Protein AF-A0A2H9PZR9-F1 (afdb_monomer_lite)

pLDDT: mean 74.37, std 17.02, range [37.94, 92.5]

Sequence (68 aa):
MGVVGVTGFLMDDDKWDRTWTTAICSGNQCRDYLVICSGQEVVDMVPISGLVTFDEGWEDPRGKGELC

Radius of gyration: 16.77 Å; chains: 1; bounding box: 52×24×34 Å

Structure (mmCIF, N/CA/C/O backbone):
data_AF-A0A2H9PZR9-F1
#
_entry.id   AF-A0A2H9PZR9-F1
#
loop_
_atom_site.group_PDB
_atom_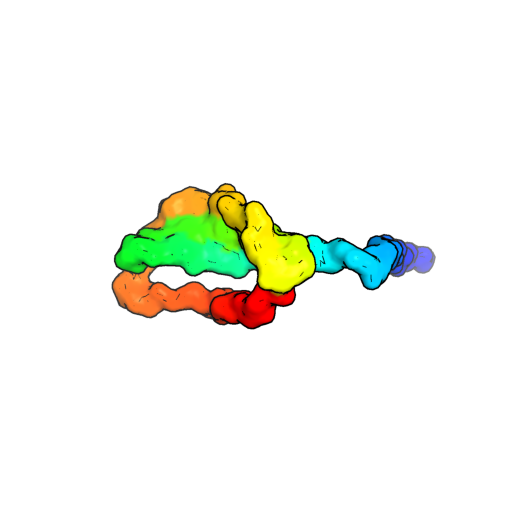site.id
_atom_site.type_symbol
_atom_site.label_atom_id
_atom_site.label_alt_id
_atom_site.label_comp_id
_atom_site.label_asym_id
_atom_site.label_entity_id
_atom_site.label_seq_id
_atom_site.pdbx_PDB_ins_code
_atom_site.Cartn_x
_atom_site.Cartn_y
_atom_site.Cartn_z
_atom_site.occupancy
_atom_site.B_iso_or_equiv
_atom_site.auth_seq_id
_atom_site.auth_comp_id
_atom_site.auth_asym_id
_atom_site.auth_atom_id
_atom_site.pdbx_PDB_model_num
ATOM 1 N N . MET A 1 1 ? 41.060 -14.098 10.756 1.00 42.91 1 MET A N 1
ATO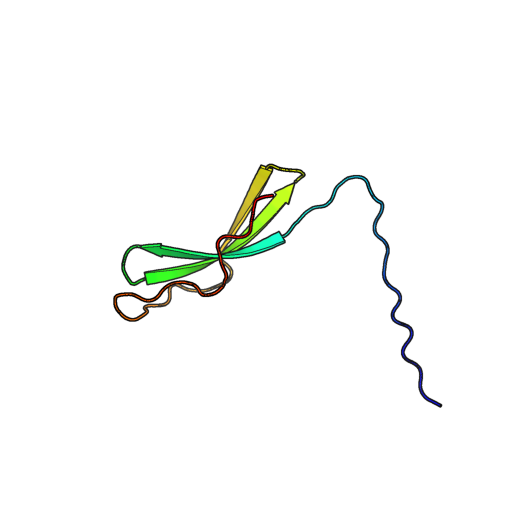M 2 C CA . MET A 1 1 ? 40.494 -12.775 10.415 1.00 42.91 1 MET A CA 1
ATOM 3 C C . MET A 1 1 ? 39.331 -13.043 9.473 1.00 42.91 1 MET A C 1
ATOM 5 O O . MET A 1 1 ? 39.564 -13.585 8.403 1.00 42.91 1 MET A O 1
ATOM 9 N N . GLY A 1 2 ? 38.096 -12.880 9.954 1.00 37.94 2 GLY A N 1
ATOM 10 C CA . GLY A 1 2 ? 36.876 -13.273 9.239 1.00 37.94 2 GLY A CA 1
ATOM 11 C C . GLY A 1 2 ? 36.451 -12.233 8.201 1.00 37.94 2 GLY A C 1
ATOM 12 O O . GLY A 1 2 ? 36.620 -11.039 8.420 1.00 37.94 2 GLY A O 1
ATOM 13 N N . VAL A 1 3 ? 35.941 -12.729 7.078 1.00 51.69 3 VAL A N 1
ATOM 14 C CA . VAL A 1 3 ? 35.496 -12.009 5.878 1.00 51.69 3 VAL A CA 1
ATOM 15 C C . VAL A 1 3 ? 34.158 -11.290 6.077 1.00 51.69 3 VAL A C 1
ATOM 17 O O . VAL A 1 3 ? 33.280 -11.842 6.729 1.00 51.69 3 VAL A O 1
ATOM 20 N N . VAL A 1 4 ? 33.955 -10.145 5.413 1.00 46.56 4 VAL A N 1
ATOM 21 C CA . VAL A 1 4 ? 32.653 -9.791 4.815 1.00 46.56 4 VAL A CA 1
ATOM 22 C C . VAL A 1 4 ? 32.926 -9.081 3.486 1.00 46.56 4 VAL A C 1
ATOM 24 O O . VAL A 1 4 ? 33.168 -7.879 3.436 1.00 46.56 4 VAL A O 1
ATOM 27 N N . GLY A 1 5 ? 32.948 -9.857 2.402 1.00 43.56 5 GLY A N 1
ATOM 28 C CA . GLY A 1 5 ? 32.875 -9.324 1.047 1.00 43.56 5 GLY A CA 1
ATOM 29 C C . GLY A 1 5 ? 31.417 -9.030 0.733 1.00 43.56 5 GLY A C 1
ATOM 30 O O . GLY A 1 5 ? 30.628 -9.956 0.570 1.00 43.56 5 GLY A O 1
ATOM 31 N N . VAL A 1 6 ? 31.049 -7.753 0.677 1.00 52.72 6 VAL A N 1
ATOM 32 C CA . VAL A 1 6 ? 29.747 -7.348 0.148 1.00 52.72 6 VAL A CA 1
ATOM 33 C C . VAL A 1 6 ? 29.924 -7.255 -1.365 1.00 52.72 6 VAL A C 1
ATOM 35 O O . VAL A 1 6 ? 30.370 -6.238 -1.887 1.00 52.72 6 VAL A O 1
ATOM 38 N N . THR A 1 7 ? 29.672 -8.351 -2.081 1.00 49.97 7 THR A N 1
ATOM 39 C CA . THR A 1 7 ? 29.506 -8.299 -3.537 1.00 49.97 7 THR A CA 1
ATOM 40 C C . THR A 1 7 ? 28.225 -7.525 -3.816 1.00 49.97 7 THR A C 1
ATOM 42 O O . THR A 1 7 ? 27.136 -8.097 -3.845 1.00 49.97 7 THR A O 1
ATOM 45 N N . GLY A 1 8 ? 28.350 -6.207 -3.956 1.00 47.88 8 GLY A N 1
ATOM 46 C CA . GLY A 1 8 ? 27.323 -5.393 -4.584 1.00 47.88 8 GLY A CA 1
ATOM 47 C C . GLY A 1 8 ? 27.197 -5.857 -6.028 1.00 47.88 8 GLY A C 1
ATOM 48 O O . GLY A 1 8 ? 28.098 -5.626 -6.831 1.00 47.88 8 GLY A O 1
ATOM 49 N N . PHE A 1 9 ? 26.114 -6.564 -6.341 1.00 52.31 9 PHE A N 1
ATOM 50 C CA . PHE A 1 9 ? 25.700 -6.759 -7.721 1.00 52.31 9 PHE A CA 1
ATOM 51 C C . PHE A 1 9 ? 25.286 -5.385 -8.250 1.00 52.31 9 PHE A C 1
ATOM 53 O O . PHE A 1 9 ? 24.191 -4.908 -7.964 1.00 52.31 9 PHE A O 1
ATOM 60 N N . LEU A 1 10 ? 26.194 -4.730 -8.972 1.00 46.19 10 LEU A N 1
ATOM 61 C CA . LEU A 1 10 ? 25.840 -3.648 -9.879 1.00 46.19 10 LEU A CA 1
ATOM 62 C C . LEU A 1 10 ? 25.012 -4.297 -10.991 1.00 46.19 10 LEU A C 1
ATOM 64 O O . LEU A 1 10 ? 25.563 -4.974 -11.858 1.00 46.19 10 LEU A O 1
ATOM 68 N N . MET A 1 11 ? 23.688 -4.197 -10.885 1.00 52.72 11 MET A N 1
ATOM 69 C CA . MET A 1 11 ? 22.810 -4.484 -12.010 1.00 52.72 11 MET A CA 1
ATOM 70 C C . MET A 1 11 ? 22.894 -3.308 -12.984 1.00 52.72 11 MET A C 1
ATOM 72 O O . MET A 1 11 ? 22.893 -2.153 -12.570 1.00 52.72 11 MET A O 1
ATOM 76 N N . ASP A 1 12 ? 23.053 -3.665 -14.252 1.00 46.75 12 ASP A N 1
ATOM 77 C CA . ASP A 1 12 ? 23.219 -2.821 -15.433 1.00 46.75 12 ASP A CA 1
ATOM 78 C C . ASP A 1 12 ? 22.249 -1.617 -15.495 1.00 46.75 12 ASP A C 1
ATOM 80 O O . ASP A 1 12 ? 21.064 -1.716 -15.174 1.00 46.75 12 ASP A O 1
ATOM 84 N N . ASP A 1 13 ? 22.782 -0.487 -15.951 1.00 50.62 13 ASP A N 1
ATOM 85 C CA . ASP A 1 13 ? 22.365 0.900 -15.696 1.00 50.62 13 ASP A CA 1
ATOM 86 C C . ASP A 1 13 ? 21.282 1.460 -16.653 1.00 50.62 13 ASP A C 1
ATOM 88 O O . ASP A 1 13 ? 21.287 2.652 -16.934 1.00 50.62 13 ASP A O 1
ATOM 92 N N . ASP A 1 14 ? 20.334 0.657 -17.161 1.00 50.19 14 ASP A N 1
ATOM 93 C CA . ASP A 1 14 ? 19.364 1.155 -18.174 1.00 50.19 14 ASP A CA 1
ATOM 94 C C . ASP A 1 14 ? 17.872 0.852 -17.913 1.00 50.19 14 ASP A C 1
ATOM 96 O O . ASP A 1 14 ? 17.007 1.247 -18.695 1.00 50.19 14 ASP A O 1
ATOM 100 N N . LYS A 1 15 ? 17.517 0.194 -16.799 1.00 48.28 15 LYS A N 1
ATOM 101 C CA . LYS A 1 15 ? 16.110 -0.029 -16.395 1.00 48.28 15 LYS A CA 1
ATOM 102 C C . LYS A 1 15 ? 15.978 -0.120 -14.877 1.00 48.28 15 LYS A C 1
ATOM 104 O O . LYS A 1 15 ? 15.895 -1.208 -14.318 1.00 48.28 15 LYS A O 1
ATOM 109 N N . TRP A 1 16 ? 15.991 1.008 -14.178 1.00 51.44 16 TRP A N 1
ATOM 110 C CA . TRP A 1 16 ? 15.787 0.986 -12.730 1.00 51.44 16 TRP A CA 1
ATOM 111 C C . TRP A 1 16 ? 14.309 0.715 -12.403 1.00 51.44 16 TRP A C 1
ATOM 113 O O . TRP A 1 16 ? 13.477 1.620 -12.448 1.00 51.44 16 TRP A O 1
ATOM 123 N N . ASP A 1 17 ? 14.002 -0.540 -12.062 1.00 63.66 17 ASP A N 1
ATOM 124 C CA . ASP A 1 17 ? 12.729 -0.982 -11.482 1.00 63.66 17 ASP A CA 1
ATOM 125 C C . ASP A 1 17 ? 12.655 -0.528 -10.009 1.00 63.66 17 ASP A C 1
ATOM 127 O O . ASP A 1 17 ? 12.966 -1.277 -9.079 1.00 63.66 17 ASP A O 1
ATOM 131 N N . ARG A 1 18 ? 12.339 0.750 -9.758 1.00 71.81 18 ARG A N 1
ATOM 132 C CA . ARG A 1 18 ? 12.176 1.252 -8.383 1.00 71.81 18 ARG A CA 1
ATOM 133 C C . ARG A 1 18 ? 10.977 0.582 -7.719 1.00 71.81 18 ARG A C 1
ATOM 135 O O . ARG A 1 18 ? 9.892 0.528 -8.290 1.00 71.81 18 ARG A O 1
ATOM 142 N N . THR A 1 19 ? 11.153 0.143 -6.474 1.00 80.12 19 THR A N 1
ATOM 143 C CA . THR A 1 19 ? 10.051 -0.356 -5.645 1.00 80.12 19 THR A CA 1
ATOM 144 C C . THR A 1 19 ? 10.045 0.312 -4.278 1.00 80.12 19 THR A C 1
ATOM 146 O O . THR A 1 19 ? 11.099 0.406 -3.646 1.00 80.12 19 THR A O 1
ATOM 149 N N . TRP A 1 20 ? 8.878 0.720 -3.7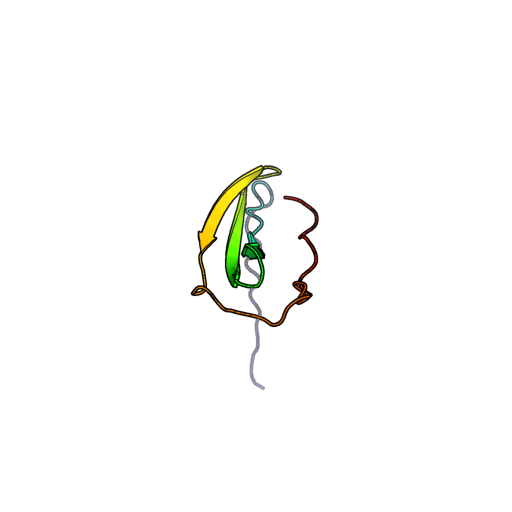80 1.00 84.69 20 TRP A N 1
ATOM 150 C CA . TRP A 1 20 ? 8.713 1.218 -2.407 1.00 84.69 20 TRP A CA 1
ATOM 151 C C . TRP A 1 20 ? 7.405 0.734 -1.788 1.00 84.69 20 TRP A C 1
ATOM 153 O O . TRP A 1 20 ? 6.492 0.298 -2.484 1.00 84.69 20 TRP A O 1
ATOM 163 N N . THR A 1 21 ? 7.298 0.821 -0.463 1.00 87.62 21 THR A N 1
ATOM 164 C CA . THR A 1 21 ? 6.069 0.478 0.263 1.00 87.62 21 THR A CA 1
ATOM 165 C C . THR A 1 21 ? 5.297 1.725 0.667 1.00 87.62 21 THR A C 1
ATOM 167 O O . THR A 1 21 ? 5.903 2.677 1.156 1.00 87.62 21 THR A O 1
ATOM 170 N N . THR A 1 22 ? 3.974 1.703 0.543 1.00 87.81 22 THR A N 1
ATOM 171 C CA . THR A 1 22 ? 3.086 2.786 0.992 1.00 87.81 22 THR A CA 1
ATOM 172 C C . THR A 1 22 ? 1.812 2.215 1.612 1.00 87.81 22 THR A C 1
ATOM 174 O O . THR A 1 22 ? 1.345 1.164 1.168 1.00 87.81 22 THR A O 1
ATOM 177 N N . ALA A 1 23 ? 1.238 2.872 2.624 1.00 88.50 23 ALA A N 1
ATOM 178 C CA . ALA A 1 23 ? -0.116 2.561 3.071 1.00 88.50 23 ALA A CA 1
ATOM 179 C C . ALA A 1 23 ? -1.159 3.353 2.280 1.00 88.50 23 ALA A C 1
ATOM 181 O O . ALA A 1 23 ? -1.083 4.573 2.144 1.00 88.50 23 ALA A O 1
ATOM 182 N N . ILE A 1 24 ? -2.194 2.649 1.831 1.00 86.75 24 ILE A N 1
ATOM 183 C CA . ILE A 1 24 ? -3.408 3.252 1.283 1.00 86.75 24 ILE A CA 1
ATOM 184 C C . ILE A 1 24 ? -4.530 3.038 2.296 1.00 86.75 24 ILE A C 1
ATOM 186 O O . ILE A 1 24 ? -4.806 1.901 2.692 1.00 86.75 24 ILE A O 1
ATOM 190 N N . CYS A 1 25 ? -5.171 4.133 2.706 1.00 86.75 25 CYS A N 1
ATOM 191 C CA . CYS A 1 25 ? -6.191 4.147 3.751 1.00 86.75 25 CYS A CA 1
ATOM 192 C C . CYS A 1 25 ? -7.570 4.551 3.213 1.00 86.75 25 CYS A C 1
ATOM 194 O O . CYS A 1 25 ? -7.692 5.481 2.418 1.00 86.75 25 CYS A O 1
ATOM 196 N N . SER A 1 26 ? -8.616 3.874 3.687 1.00 86.69 26 SER A N 1
ATOM 197 C CA . SER A 1 26 ? -10.023 4.236 3.502 1.00 86.69 26 SER A CA 1
ATOM 198 C C . SER A 1 26 ? -10.653 4.442 4.877 1.00 86.69 26 SER A C 1
ATOM 200 O O . SER A 1 26 ? -11.000 3.480 5.564 1.00 86.69 26 SER A O 1
ATOM 202 N N . GLY A 1 27 ? -10.767 5.701 5.305 1.00 86.88 27 GLY A N 1
ATOM 203 C CA . GLY A 1 27 ? -11.066 6.022 6.701 1.00 86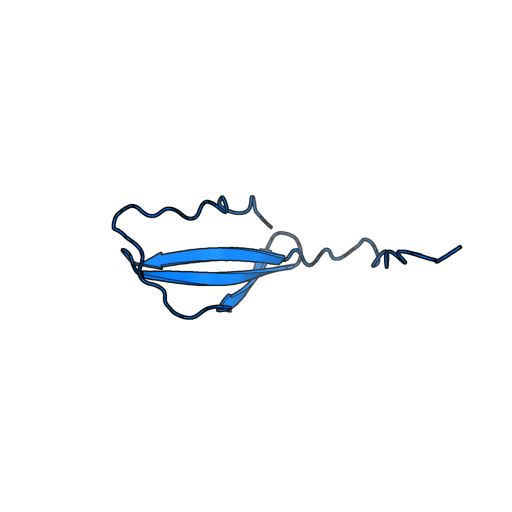.88 27 GLY A CA 1
ATOM 204 C C . GLY A 1 27 ? -9.896 5.624 7.602 1.00 86.88 27 GLY A C 1
ATOM 205 O O . GLY A 1 27 ? -8.748 5.924 7.290 1.00 86.88 27 GLY A O 1
ATOM 206 N N . ASN A 1 28 ? -10.184 4.912 8.691 1.00 88.50 28 ASN A N 1
ATOM 207 C CA . ASN A 1 28 ? -9.180 4.408 9.631 1.00 88.50 28 ASN A CA 1
ATOM 208 C C . ASN A 1 28 ? -8.660 3.001 9.285 1.00 88.50 28 ASN A C 1
ATOM 210 O O . ASN A 1 28 ? -7.954 2.381 10.077 1.00 88.50 28 ASN A O 1
ATOM 214 N N . GLN A 1 29 ? -9.032 2.467 8.122 1.00 89.81 29 GLN A N 1
ATOM 215 C CA . GLN A 1 29 ? -8.575 1.168 7.649 1.00 89.81 29 GLN A CA 1
ATOM 216 C C . GLN A 1 29 ? -7.501 1.355 6.588 1.00 89.81 29 GLN A C 1
ATOM 218 O O . GLN A 1 29 ? -7.776 1.886 5.514 1.00 89.81 29 GLN A O 1
ATOM 223 N N . CYS A 1 30 ? -6.293 0.888 6.871 1.00 89.44 30 CYS A N 1
ATOM 224 C CA . CYS A 1 30 ? -5.142 1.014 5.992 1.00 89.44 30 CYS A CA 1
ATOM 225 C C . CYS A 1 30 ? -4.620 -0.359 5.579 1.00 89.44 30 CYS A C 1
ATOM 227 O O . CYS A 1 30 ? -4.761 -1.352 6.298 1.00 89.44 30 CYS A O 1
ATOM 229 N N . ARG A 1 31 ? -4.002 -0.414 4.402 1.00 91.00 31 ARG A N 1
ATOM 230 C CA . ARG A 1 31 ? -3.287 -1.591 3.912 1.00 91.00 31 ARG A CA 1
ATOM 231 C C . ARG A 1 31 ? -1.993 -1.161 3.247 1.00 91.00 31 ARG A C 1
ATOM 233 O O . ARG A 1 31 ? -1.990 -0.177 2.510 1.00 91.00 31 ARG A O 1
ATOM 240 N N . ASP A 1 32 ? -0.932 -1.924 3.472 1.00 90.31 32 ASP A N 1
ATOM 241 C CA . ASP A 1 32 ? 0.354 -1.691 2.826 1.00 90.31 32 ASP A CA 1
ATOM 242 C C . ASP A 1 32 ? 0.390 -2.307 1.430 1.00 90.31 32 ASP A C 1
ATOM 244 O O . ASP A 1 32 ? -0.009 -3.459 1.217 1.00 90.31 32 ASP A O 1
ATOM 248 N N . TYR A 1 33 ? 0.940 -1.542 0.499 1.00 89.81 33 TYR A N 1
ATOM 249 C CA . TYR A 1 33 ? 1.189 -1.940 -0.875 1.00 89.81 33 TYR A CA 1
ATOM 250 C C . TYR A 1 33 ? 2.670 -1.795 -1.195 1.00 89.81 33 TYR A C 1
ATOM 252 O O . TYR A 1 33 ? 3.305 -0.821 -0.794 1.00 89.81 33 TYR A O 1
ATOM 260 N N . LEU A 1 34 ? 3.201 -2.759 -1.941 1.00 88.06 34 LEU A N 1
ATOM 261 C CA . LEU A 1 34 ? 4.459 -2.634 -2.658 1.00 88.06 34 LEU A CA 1
ATOM 262 C C . LEU A 1 34 ? 4.155 -2.033 -4.029 1.00 88.06 34 LEU A C 1
ATOM 264 O O . LEU A 1 34 ? 3.474 -2.660 -4.838 1.00 88.06 34 LEU A O 1
ATOM 268 N N . VAL A 1 35 ? 4.644 -0.823 -4.264 1.00 87.94 35 VAL A N 1
ATOM 269 C CA . VAL A 1 35 ? 4.573 -0.142 -5.554 1.00 87.94 35 VAL A CA 1
ATOM 270 C C . VAL A 1 35 ? 5.769 -0.573 -6.381 1.00 87.94 35 VAL A C 1
ATOM 272 O O . VAL A 1 35 ? 6.897 -0.551 -5.887 1.00 87.94 35 VAL A O 1
ATOM 275 N N . ILE A 1 36 ? 5.513 -0.969 -7.623 1.00 87.06 36 ILE A N 1
ATOM 276 C CA . ILE A 1 36 ? 6.526 -1.376 -8.588 1.00 87.06 36 ILE A CA 1
ATOM 277 C C . ILE A 1 36 ? 6.491 -0.381 -9.739 1.00 87.06 36 ILE A C 1
ATOM 279 O O . ILE A 1 36 ? 5.444 -0.174 -10.357 1.00 87.06 36 ILE A O 1
ATOM 283 N N . CYS A 1 37 ? 7.634 0.231 -10.023 1.00 85.06 37 CYS A N 1
ATOM 284 C CA . CYS A 1 37 ? 7.804 1.158 -11.129 1.00 85.06 37 CYS A CA 1
ATOM 285 C C . CYS A 1 37 ? 8.618 0.540 -12.249 1.00 85.06 37 CYS A C 1
ATOM 287 O O . CYS A 1 37 ? 9.525 -0.249 -12.000 1.00 85.06 37 CYS A O 1
ATOM 289 N N . SER A 1 38 ? 8.345 0.992 -13.467 1.00 83.69 38 SER A N 1
ATOM 290 C CA . SER A 1 38 ? 9.250 0.823 -14.596 1.00 83.69 38 SER A CA 1
ATOM 291 C C . SER A 1 38 ? 9.478 2.192 -15.226 1.00 83.69 38 SER A C 1
ATOM 293 O O . SER A 1 38 ? 8.554 2.819 -15.747 1.00 83.69 38 SER A O 1
ATOM 295 N N . GLY A 1 39 ? 10.700 2.712 -15.106 1.00 82.50 39 GLY A N 1
ATOM 296 C CA . GLY A 1 39 ? 10.971 4.113 -15.424 1.00 82.50 39 GLY A CA 1
ATOM 297 C C . GLY A 1 39 ? 10.223 5.057 -14.476 1.00 82.50 39 GLY A C 1
ATOM 298 O O . GLY A 1 39 ? 10.360 4.935 -13.263 1.00 82.50 39 GLY A O 1
ATOM 299 N N . GLN A 1 40 ? 9.440 5.988 -15.032 1.00 79.75 40 GLN A N 1
ATOM 300 C CA . GLN A 1 40 ? 8.665 6.999 -14.285 1.00 79.75 40 GLN A CA 1
ATOM 301 C C . GLN A 1 40 ? 7.184 6.620 -14.108 1.00 79.75 40 GLN A C 1
ATOM 303 O O . GLN A 1 40 ? 6.374 7.436 -13.669 1.00 79.75 40 GLN A O 1
ATOM 308 N N . GLU A 1 41 ? 6.805 5.392 -14.462 1.00 80.50 41 GLU A N 1
ATOM 309 C CA . GLU A 1 41 ? 5.422 4.928 -14.375 1.00 80.50 41 GLU A CA 1
ATOM 310 C C . GLU A 1 41 ? 5.281 3.811 -13.343 1.00 80.50 41 GLU A C 1
ATOM 312 O O . GLU A 1 41 ? 6.105 2.895 -13.270 1.00 80.50 41 GLU A O 1
ATOM 317 N N . VAL A 1 42 ? 4.202 3.874 -12.559 1.00 85.50 42 VAL A N 1
ATOM 318 C CA . VAL A 1 42 ? 3.776 2.760 -11.709 1.00 85.50 42 VAL A CA 1
ATOM 319 C C . VAL A 1 42 ? 3.208 1.683 -12.620 1.00 85.50 42 VAL A C 1
ATOM 321 O O . VAL A 1 42 ? 2.190 1.900 -13.276 1.00 85.50 42 VAL A O 1
ATOM 324 N N . VAL A 1 43 ? 3.853 0.522 -12.645 1.00 88.88 43 VAL A N 1
ATOM 325 C CA . VAL A 1 43 ? 3.410 -0.617 -13.455 1.00 88.88 43 VAL A CA 1
ATOM 326 C C . VAL A 1 43 ? 2.562 -1.598 -12.659 1.00 88.88 43 VAL A C 1
ATOM 328 O O . VAL A 1 43 ? 1.702 -2.256 -13.240 1.00 88.88 43 VAL A O 1
ATOM 331 N N . ASP A 1 44 ? 2.772 -1.689 -11.344 1.00 88.62 44 ASP A N 1
ATOM 332 C CA . ASP A 1 44 ? 2.000 -2.582 -10.481 1.00 88.62 44 ASP A CA 1
ATOM 333 C C . ASP A 1 44 ? 1.954 -2.096 -9.023 1.00 88.62 44 ASP A C 1
ATOM 335 O O . ASP A 1 44 ? 2.808 -1.331 -8.562 1.00 88.62 44 ASP A O 1
ATOM 339 N N . MET A 1 45 ? 0.943 -2.558 -8.288 1.00 89.12 45 MET A N 1
ATOM 340 C CA . MET A 1 45 ? 0.797 -2.368 -6.848 1.00 89.12 45 MET A CA 1
ATOM 341 C C . MET A 1 45 ? 0.257 -3.638 -6.199 1.00 89.12 45 MET A C 1
ATOM 343 O O . MET A 1 45 ? -0.908 -4.002 -6.371 1.00 89.12 45 MET A O 1
ATOM 347 N N . VAL A 1 46 ? 1.083 -4.278 -5.375 1.00 91.75 46 VAL A N 1
ATOM 348 C CA . VAL A 1 46 ? 0.742 -5.553 -4.737 1.00 91.75 46 VAL A CA 1
ATOM 349 C C . VAL A 1 46 ? 0.457 -5.335 -3.251 1.00 91.75 46 VAL A C 1
ATOM 351 O O . VAL A 1 46 ? 1.302 -4.763 -2.561 1.00 91.75 46 VAL A O 1
ATOM 354 N N . PRO A 1 47 ? -0.691 -5.787 -2.710 1.00 92.50 47 PRO A N 1
ATOM 355 C CA . PRO A 1 47 ? -0.931 -5.736 -1.274 1.00 92.50 47 PRO A CA 1
ATOM 356 C C . PRO A 1 47 ? 0.031 -6.686 -0.553 1.00 92.50 47 PRO A C 1
ATOM 358 O O . PRO A 1 47 ? 0.053 -7.885 -0.831 1.00 92.50 47 PRO A O 1
ATOM 361 N N . ILE A 1 48 ? 0.804 -6.157 0.392 1.00 91.75 48 ILE A N 1
ATOM 362 C CA . ILE A 1 48 ? 1.798 -6.926 1.162 1.00 91.75 48 ILE A CA 1
ATOM 363 C C . ILE A 1 48 ? 1.391 -7.137 2.621 1.00 91.75 48 ILE A C 1
ATOM 365 O O . ILE A 1 48 ? 2.045 -7.889 3.342 1.00 91.75 48 ILE A O 1
ATOM 369 N N . SER A 1 49 ? 0.300 -6.507 3.061 1.00 90.06 49 SER A N 1
ATOM 370 C CA . SER A 1 49 ? -0.278 -6.719 4.385 1.00 90.06 49 SER A CA 1
ATOM 371 C C . SER A 1 49 ? -1.796 -6.902 4.335 1.00 90.06 49 SER A C 1
ATOM 373 O O . SER A 1 49 ? -2.463 -6.655 3.324 1.00 90.06 49 SER A O 1
ATOM 375 N N . GLY A 1 50 ? -2.349 -7.404 5.442 1.00 89.81 50 GLY A N 1
ATOM 376 C CA . GLY A 1 50 ? -3.790 -7.424 5.668 1.00 89.81 50 GLY A CA 1
ATOM 377 C C . GLY A 1 50 ? -4.348 -6.015 5.880 1.00 89.81 50 GLY A C 1
ATOM 378 O O . GLY A 1 50 ? -3.611 -5.043 5.999 1.00 89.81 50 GLY A O 1
ATOM 379 N N . LEU A 1 51 ? -5.676 -5.900 5.936 1.00 90.25 51 LEU A N 1
ATOM 380 C CA . LEU A 1 51 ? -6.305 -4.650 6.359 1.00 90.25 51 LEU A CA 1
ATOM 381 C C . LEU A 1 51 ? -6.040 -4.448 7.859 1.00 90.25 51 LEU A C 1
ATOM 383 O O . LEU A 1 51 ? -6.352 -5.335 8.655 1.00 90.25 51 LEU A O 1
ATOM 387 N N . VAL A 1 52 ? -5.492 -3.299 8.236 1.00 89.75 52 VAL A N 1
ATOM 388 C CA . VAL A 1 52 ? -5.238 -2.918 9.628 1.00 89.75 5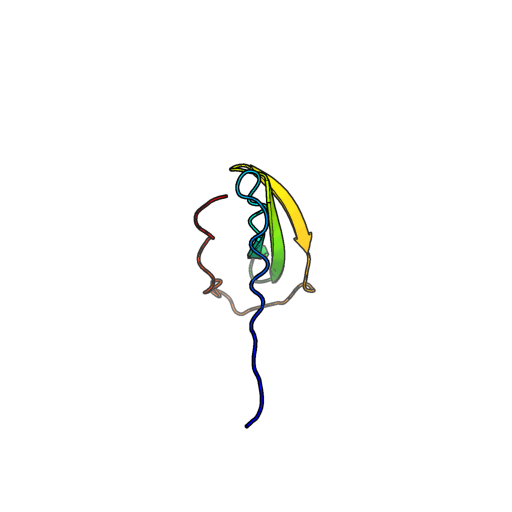2 VAL A CA 1
ATOM 389 C C . VAL A 1 52 ? -6.087 -1.699 9.961 1.00 89.75 52 VAL A C 1
ATOM 391 O O . VAL A 1 52 ? -6.228 -0.790 9.145 1.00 89.75 52 VAL A O 1
ATOM 394 N N . THR A 1 53 ? -6.685 -1.686 11.149 1.00 91.31 53 THR A N 1
ATOM 395 C CA . THR A 1 53 ? -7.444 -0.539 11.655 1.00 91.31 53 THR A CA 1
ATOM 396 C C . THR A 1 53 ? -6.567 0.270 12.599 1.00 91.31 53 THR A C 1
ATOM 398 O O . THR A 1 53 ? -6.036 -0.279 13.562 1.00 91.31 53 THR A O 1
ATOM 401 N N . PHE A 1 54 ? -6.424 1.557 12.309 1.00 88.69 54 PHE A N 1
ATOM 402 C CA . PHE A 1 54 ? -5.704 2.530 13.121 1.00 88.69 54 PHE A CA 1
ATOM 403 C C . PHE A 1 54 ? -6.680 3.469 13.846 1.00 88.69 54 PHE A C 1
ATOM 405 O O . PHE A 1 54 ? -7.895 3.414 13.634 1.00 88.69 54 PHE A O 1
ATOM 412 N N . ASP A 1 55 ? -6.146 4.327 14.714 1.00 87.88 55 ASP A N 1
ATOM 413 C CA . ASP A 1 55 ? -6.916 5.394 15.352 1.00 87.88 55 ASP A CA 1
ATOM 414 C C . ASP A 1 55 ? -7.300 6.488 14.340 1.00 87.88 55 ASP A C 1
ATOM 416 O O . ASP A 1 55 ? -6.645 6.677 13.308 1.00 87.88 55 ASP A O 1
ATOM 420 N N . GLU A 1 56 ? -8.374 7.227 14.633 1.00 80.50 56 GLU A N 1
ATOM 421 C CA . GLU A 1 56 ? -8.772 8.377 13.817 1.00 80.50 56 GLU A CA 1
ATOM 422 C C . GLU A 1 56 ? -7.650 9.428 13.803 1.00 80.50 56 GLU A C 1
ATOM 424 O O . GLU A 1 56 ? -7.247 9.942 14.845 1.00 80.50 56 GLU A O 1
ATOM 429 N N . GLY A 1 57 ? -7.137 9.742 12.608 1.00 76.25 57 GLY A N 1
ATOM 430 C CA . GLY A 1 57 ? -6.040 10.697 12.419 1.00 76.25 57 GLY A CA 1
ATOM 431 C C . GLY A 1 57 ? -4.651 10.074 12.271 1.00 76.25 57 GLY A C 1
ATOM 432 O O . GLY A 1 57 ? -3.677 10.818 12.184 1.00 76.25 57 GLY A O 1
ATOM 433 N N . TRP A 1 58 ? -4.535 8.743 12.216 1.00 82.00 58 TRP A N 1
ATOM 434 C CA . TRP A 1 58 ? -3.272 8.105 11.848 1.00 82.00 58 TRP A CA 1
ATOM 435 C C . TRP A 1 58 ? -2.866 8.475 10.415 1.00 82.00 58 TRP A C 1
ATOM 437 O O . TRP A 1 58 ? -3.648 8.331 9.473 1.00 82.00 58 TRP A O 1
ATOM 447 N N . GLU A 1 59 ? -1.627 8.931 10.263 1.00 77.69 59 GLU A N 1
ATOM 448 C CA . GLU A 1 59 ? -1.001 9.249 8.983 1.00 77.69 59 GLU A CA 1
ATOM 449 C C . GLU A 1 59 ? 0.223 8.351 8.808 1.00 77.69 59 GLU A C 1
ATOM 451 O O . GLU A 1 59 ? 0.979 8.132 9.758 1.00 77.69 59 GLU A O 1
ATOM 456 N N . ASP A 1 60 ? 0.413 7.817 7.601 1.00 77.50 60 ASP A N 1
ATOM 457 C CA . ASP A 1 60 ? 1.575 6.9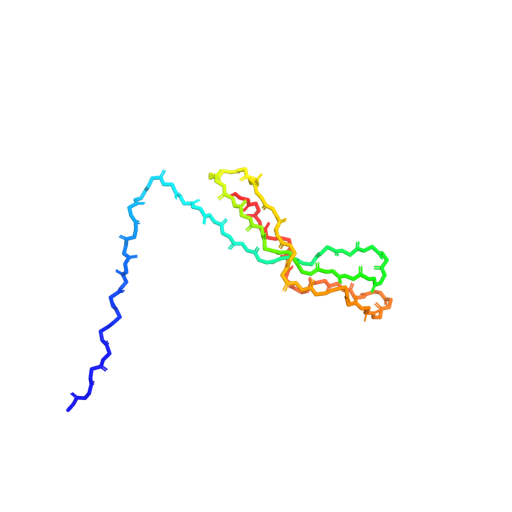87 7.307 1.00 77.50 60 ASP A CA 1
ATOM 458 C C . ASP A 1 60 ? 2.860 7.830 7.428 1.00 77.50 60 ASP A C 1
ATOM 460 O O . ASP A 1 60 ? 3.050 8.760 6.639 1.00 77.50 60 ASP A O 1
ATOM 464 N N . PRO A 1 61 ? 3.774 7.527 8.373 1.00 78.38 61 PRO A N 1
ATOM 465 C CA . PRO A 1 61 ? 5.026 8.268 8.508 1.00 78.38 61 PRO A CA 1
ATOM 466 C C . PRO A 1 61 ? 5.974 8.026 7.327 1.00 78.38 61 PRO A C 1
ATOM 468 O O . PRO A 1 61 ? 6.942 8.768 7.142 1.00 78.38 61 PRO A O 1
ATOM 471 N N . ARG A 1 62 ? 5.724 6.982 6.525 1.00 73.50 62 ARG A N 1
ATOM 472 C CA . ARG A 1 62 ? 6.387 6.782 5.239 1.00 73.50 62 ARG A CA 1
ATOM 473 C C . ARG A 1 62 ? 5.759 7.799 4.292 1.00 73.50 62 ARG A C 1
ATOM 475 O O . ARG A 1 62 ? 4.685 7.568 3.744 1.00 73.50 62 ARG A O 1
ATOM 482 N N . GLY A 1 63 ? 6.405 8.958 4.166 1.00 63.81 63 GLY A N 1
ATOM 483 C CA . GLY A 1 63 ? 5.954 10.023 3.273 1.00 63.81 63 GLY A CA 1
ATOM 484 C C . GLY A 1 63 ? 5.625 9.484 1.880 1.00 63.81 63 GLY A C 1
ATOM 485 O O . GLY A 1 63 ? 6.171 8.459 1.465 1.00 63.81 63 GLY A O 1
ATOM 486 N N . LYS A 1 64 ? 4.716 10.158 1.160 1.00 60.25 64 LYS A N 1
ATOM 487 C CA . LYS A 1 64 ? 4.369 9.800 -0.224 1.00 60.25 64 LYS A CA 1
ATOM 488 C C . LYS A 1 64 ? 5.669 9.712 -1.015 1.00 60.25 64 LYS A C 1
ATOM 490 O O . LYS A 1 64 ? 6.279 10.750 -1.254 1.00 60.25 64 LYS A O 1
ATOM 495 N N . GLY A 1 65 ? 6.106 8.489 -1.327 1.00 56.94 65 GLY A N 1
ATOM 496 C CA . GLY A 1 65 ? 7.345 8.247 -2.058 1.00 56.94 65 GLY A CA 1
ATOM 497 C C . GLY A 1 65 ? 7.374 9.183 -3.254 1.00 56.94 65 GLY A C 1
ATOM 498 O O . GLY A 1 65 ? 6.414 9.206 -4.028 1.00 56.94 65 GLY A O 1
ATOM 499 N N . GLU A 1 66 ? 8.388 10.047 -3.304 1.00 57.62 66 GLU A N 1
ATOM 500 C CA . GLU A 1 66 ? 8.503 11.094 -4.313 1.00 57.62 66 GLU A CA 1
ATOM 501 C C . GLU A 1 66 ? 8.723 10.457 -5.681 1.00 57.62 66 GLU A C 1
ATOM 503 O O . GLU A 1 66 ? 9.860 10.294 -6.100 1.00 57.62 66 GLU A O 1
ATOM 508 N N . LEU A 1 67 ? 7.609 10.126 -6.341 1.00 58.16 67 LEU A N 1
ATOM 509 C CA . LEU A 1 67 ? 7.487 9.654 -7.718 1.00 58.16 67 LEU A CA 1
ATOM 510 C C . LEU A 1 67 ? 8.297 8.376 -8.046 1.00 58.16 67 LEU A C 1
ATOM 512 O O . LEU A 1 67 ? 9.325 8.050 -7.451 1.00 58.16 67 LEU A O 1
ATOM 516 N N . CYS A 1 68 ? 7.796 7.617 -9.023 1.00 62.00 68 CYS A N 1
ATOM 517 C CA . CYS A 1 68 ? 8.706 6.836 -9.853 1.00 62.00 68 CYS A CA 1
ATOM 518 C C . CYS A 1 68 ? 9.608 7.872 -10.569 1.00 62.00 68 CYS A C 1
ATOM 520 O O . CYS A 1 68 ? 10.843 7.747 -10.447 1.00 62.00 68 CYS A O 1
#

Foldseek 3Di:
DDDDDPPDPPDDDDWPFDWDKDWDDDFQKIFIWIFTDTPQDGPDIHTPDDIDGDDGPDDDPPPPPPTD

Secondary structure (DSSP, 8-state):
------------TT----EEEEEEEETTEEEEEEEEEETTEEEEEEE-S--EE--TT---SS------